Protein AF-A0A3A9W7H0-F1 (afdb_monomer_lite)

Foldseek 3Di:
DDAAAEEEEEEQPQADCVRLVVLVCQLPPPSYDDQAYEYELQAQQQRLQVVCVSCVVVVNNVHYYAYDYNAAPPPRDRDDGPDCDPVGHVHRGDGDHDPPCVLLVVLLVCLVVQHEYEYADHCRSVVVNCVVPPCSPVSHHYDHPNPPDPPPDPPDDPPDDPDDDDDDDDDDDDDDDDDDDDD

Organism: NCBI:txid1750517

Sequence (183 aa):
MRAMARLHLDTDLGGDPDDACALAMLLGWPDAELVGITTTIDPGGRRAGCVEHMLRLAGRDDIPVVAGAAMSLTRREVAEPATGDPRHWPLDPPARPAPAGAALDALERAIDLGATLVTIGPLTNLAVLEAVRPGALARAPWSPWAAGSCRRVRGCRPGDRSGTGTSSGTPTPRRPSSRRPGT

Secondary structure (DSSP, 8-state):
-PPPEEEEEEE-TTSSSHHHHHHHHHHH-TTEEEEEEEESS-GGGHHHHHHHHHHHHTT-TTS-EEE--SS-TTT-------BTBTTTB---PPP----TTHHHHHHHHHHHTTPEEEE-S-THHHHHHHHHSTTGGGSS-EEESSS------TT--TT---------PPPPPPPP--PPP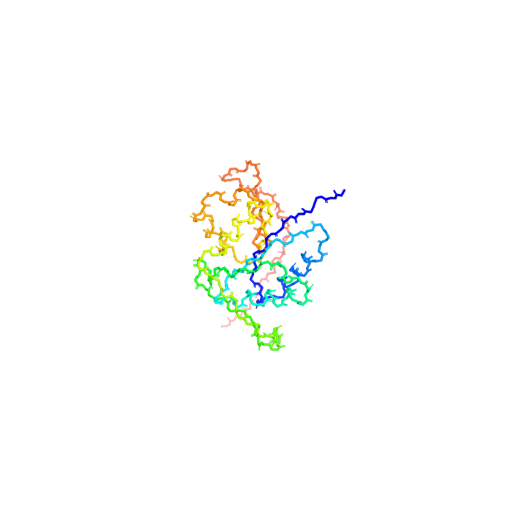--

pLDDT: mean 80.4, std 23.01, range [28.75, 98.75]

Radius of gyration: 22.55 Å; chains: 1; bounding box: 84×48×39 Å

InterPro domains:
  IPR001910 Inosine/uridine-preferring nucleoside hydrolase domain [PF01156] (8-136)
  IPR023186 Inosine/uridine-preferring nucleoside hydrolase [PTHR12304] (6-134)
  IPR036452 Ribonucleoside hydrolase-like [G3DSA:3.90.245.10] (2-140)
  IPR036452 Ribonucleoside hydrolase-like [SSF53590] (6-141)

Structure (mmCIF, N/CA/C/O backbone):
data_AF-A0A3A9W7H0-F1
#
_entry.id   AF-A0A3A9W7H0-F1
#
loop_
_atom_site.group_PDB
_atom_site.id
_atom_site.type_symbol
_atom_site.label_atom_id
_atom_site.label_alt_id
_atom_site.label_comp_id
_atom_site.label_asym_id
_atom_site.label_entity_id
_atom_site.label_seq_id
_atom_site.pdbx_PDB_ins_code
_atom_site.Cartn_x
_atom_site.Cartn_y
_atom_site.Cartn_z
_atom_site.occupancy
_atom_site.B_iso_or_equiv
_atom_site.auth_seq_id
_atom_site.auth_comp_id
_atom_site.auth_asym_id
_atom_site.auth_atom_id
_atom_site.pdbx_PDB_model_num
ATOM 1 N N . MET A 1 1 ? -12.308 -0.149 26.595 1.00 51.50 1 MET A N 1
ATOM 2 C CA . MET A 1 1 ? -11.658 -0.758 25.414 1.00 51.50 1 MET A CA 1
ATOM 3 C C . MET A 1 1 ? -10.802 0.322 24.775 1.00 51.50 1 MET A C 1
ATOM 5 O O . MET A 1 1 ? -11.292 1.442 24.665 1.00 51.50 1 MET A O 1
ATOM 9 N N . ARG A 1 2 ? -9.524 0.058 24.474 1.00 59.16 2 ARG A N 1
ATOM 10 C CA . ARG A 1 2 ? -8.710 1.010 23.699 1.00 59.16 2 ARG A CA 1
ATOM 11 C C . ARG A 1 2 ? -9.296 1.095 22.285 1.00 59.16 2 ARG A C 1
ATOM 13 O O . ARG A 1 2 ? -9.822 0.103 21.792 1.00 59.16 2 ARG A O 1
ATOM 20 N N . ALA A 1 3 ? -9.293 2.283 21.685 1.00 71.94 3 ALA A N 1
ATOM 21 C CA . ALA A 1 3 ? -9.759 2.445 20.312 1.00 71.94 3 ALA A CA 1
ATOM 22 C C . ALA A 1 3 ? -8.774 1.746 19.363 1.00 71.94 3 ALA A C 1
ATOM 24 O O . ALA A 1 3 ? -7.569 1.962 19.494 1.00 71.94 3 ALA A O 1
ATOM 25 N N . MET A 1 4 ? -9.280 0.928 18.436 1.00 85.25 4 MET A N 1
ATOM 26 C CA . MET A 1 4 ? -8.444 0.307 17.407 1.00 85.25 4 MET A CA 1
ATOM 27 C C . MET A 1 4 ? -7.929 1.365 16.434 1.00 85.25 4 MET A C 1
ATOM 29 O O . MET A 1 4 ? -8.703 2.169 15.909 1.00 85.25 4 MET A O 1
ATOM 33 N N . ALA A 1 5 ? -6.618 1.378 16.208 1.00 92.00 5 ALA A N 1
ATOM 34 C CA . ALA A 1 5 ? -5.983 2.273 15.257 1.00 92.00 5 ALA A CA 1
ATOM 35 C C . ALA A 1 5 ? -6.102 1.694 13.844 1.00 92.00 5 ALA A C 1
ATOM 37 O O . ALA A 1 5 ? -5.594 0.608 13.576 1.00 92.00 5 ALA A O 1
ATOM 38 N N . ARG A 1 6 ? -6.733 2.435 12.929 1.00 96.69 6 ARG A N 1
ATOM 39 C CA . ARG A 1 6 ? -6.736 2.088 11.503 1.00 96.69 6 ARG A CA 1
ATOM 40 C C . ARG A 1 6 ? -5.405 2.451 10.882 1.00 96.69 6 ARG A C 1
ATOM 42 O O . ARG A 1 6 ? -4.951 3.585 11.034 1.00 96.69 6 ARG A O 1
ATOM 49 N N . LEU A 1 7 ? -4.813 1.515 10.163 1.00 97.25 7 LEU A N 1
ATOM 50 C CA . LEU A 1 7 ? -3.511 1.655 9.536 1.00 97.25 7 LEU A CA 1
ATOM 51 C C . LEU A 1 7 ? -3.622 1.362 8.045 1.00 97.25 7 LEU A C 1
ATOM 53 O O . LEU A 1 7 ? -4.335 0.449 7.635 1.00 97.25 7 LEU A O 1
ATOM 57 N N . HIS A 1 8 ? -2.884 2.116 7.243 1.00 98.19 8 HIS A N 1
ATOM 58 C CA . HIS A 1 8 ? -2.638 1.794 5.845 1.00 98.19 8 HIS A CA 1
ATOM 59 C C . HIS A 1 8 ? -1.134 1.688 5.637 1.00 98.19 8 HIS A C 1
ATOM 61 O O . HIS A 1 8 ? -0.407 2.613 5.998 1.00 98.19 8 HIS A O 1
ATOM 67 N N . LEU A 1 9 ? -0.671 0.562 5.106 1.00 98.25 9 LEU A N 1
ATOM 68 C CA . LEU A 1 9 ? 0.753 0.274 4.957 1.00 98.25 9 LEU A CA 1
ATOM 69 C C . LEU A 1 9 ? 1.235 0.641 3.551 1.00 98.25 9 LEU A C 1
ATOM 71 O O . LEU A 1 9 ? 0.647 0.186 2.581 1.00 98.25 9 LEU A O 1
ATOM 75 N N . ASP A 1 10 ? 2.324 1.398 3.441 1.00 97.75 10 ASP A N 1
ATOM 76 C CA . ASP A 1 10 ? 3.064 1.629 2.195 1.00 97.75 10 ASP A CA 1
ATOM 77 C C . ASP A 1 10 ? 4.454 0.984 2.307 1.00 97.75 10 ASP A C 1
ATOM 79 O O . ASP A 1 10 ? 5.254 1.364 3.170 1.00 97.75 10 ASP A O 1
ATOM 83 N N . THR A 1 11 ? 4.722 -0.028 1.483 1.00 96.44 11 THR A N 1
ATOM 84 C CA . THR A 1 11 ? 5.852 -0.961 1.658 1.00 96.44 11 THR A CA 1
ATOM 85 C C . THR A 1 11 ? 6.537 -1.294 0.336 1.00 96.44 11 THR A C 1
ATOM 87 O O . THR A 1 11 ? 5.910 -1.317 -0.721 1.00 96.44 11 THR A O 1
ATOM 90 N N . ASP A 1 12 ? 7.829 -1.591 0.375 1.00 94.00 12 ASP A N 1
ATOM 91 C CA . ASP A 1 12 ? 8.551 -2.261 -0.703 1.00 94.00 12 ASP A CA 1
ATOM 92 C C . ASP A 1 12 ? 8.940 -3.686 -0.293 1.00 94.00 12 ASP A C 1
ATOM 94 O O . ASP A 1 12 ? 10.052 -4.149 -0.535 1.00 94.00 12 ASP A O 1
ATOM 98 N N . LEU A 1 13 ? 7.978 -4.436 0.253 1.00 93.00 13 LEU A N 1
ATOM 99 C CA . LEU A 1 13 ? 8.131 -5.861 0.538 1.00 93.00 13 LEU A CA 1
ATOM 100 C C . LEU A 1 13 ? 8.615 -6.630 -0.700 1.00 93.00 13 LEU A C 1
ATOM 102 O O . LEU A 1 13 ? 8.167 -6.405 -1.830 1.00 93.00 13 LEU A O 1
ATOM 106 N N . GLY A 1 14 ? 9.538 -7.563 -0.475 1.00 85.69 14 GLY A N 1
ATOM 107 C CA . GLY A 1 14 ? 10.130 -8.412 -1.511 1.00 85.69 14 GLY A CA 1
ATOM 108 C C . GLY A 1 14 ? 11.586 -8.079 -1.838 1.00 85.69 14 GLY A C 1
ATOM 109 O O . GLY A 1 14 ? 12.143 -8.710 -2.730 1.00 85.69 14 GLY A O 1
ATOM 110 N N . GLY A 1 15 ? 12.201 -7.116 -1.145 1.00 77.62 15 GLY A N 1
ATOM 111 C CA . GLY A 1 15 ? 13.646 -6.879 -1.172 1.00 77.62 15 GLY A CA 1
ATOM 112 C C . GLY A 1 15 ? 14.322 -7.459 0.068 1.00 77.62 15 GLY A C 1
ATOM 113 O O . GLY A 1 15 ? 15.016 -8.473 -0.011 1.00 77.62 15 GLY A O 1
ATOM 114 N N . ASP A 1 16 ? 14.088 -6.816 1.205 1.00 82.00 16 ASP A N 1
ATOM 115 C CA . ASP A 1 16 ? 14.578 -7.170 2.533 1.00 82.00 16 ASP A CA 1
ATOM 116 C C . ASP A 1 16 ? 13.495 -7.868 3.391 1.00 82.00 16 ASP A C 1
ATOM 118 O O . ASP A 1 16 ? 12.292 -7.813 3.106 1.00 82.00 16 ASP A O 1
ATOM 122 N N . PRO A 1 17 ? 13.912 -8.657 4.402 1.00 84.62 17 PRO A N 1
ATOM 123 C CA . PRO A 1 17 ? 12.988 -9.451 5.211 1.00 84.62 17 PRO A CA 1
ATOM 124 C C . PRO A 1 17 ? 12.243 -8.648 6.291 1.00 84.62 17 PRO A C 1
ATOM 126 O O . PRO A 1 17 ? 11.306 -9.176 6.899 1.00 84.62 17 PRO A O 1
ATOM 129 N N . ASP A 1 18 ? 12.642 -7.413 6.590 1.00 90.69 18 ASP A N 1
ATOM 130 C CA . ASP A 1 18 ? 12.043 -6.607 7.655 1.00 90.69 18 ASP A CA 1
ATOM 131 C C . ASP A 1 18 ? 10.647 -6.089 7.305 1.00 90.69 18 ASP A C 1
ATOM 133 O O . ASP A 1 18 ? 9.791 -6.097 8.191 1.00 90.69 18 ASP A O 1
ATOM 137 N N . ASP A 1 19 ? 10.341 -5.791 6.040 1.00 93.19 19 ASP A N 1
ATOM 138 C CA . ASP A 1 19 ? 8.972 -5.470 5.608 1.00 93.19 19 ASP A CA 1
ATOM 139 C C . ASP A 1 19 ? 7.996 -6.630 5.849 1.00 93.19 19 ASP A C 1
ATOM 141 O O . ASP A 1 19 ? 6.859 -6.428 6.290 1.00 93.19 19 ASP A O 1
ATOM 145 N N . ALA A 1 20 ? 8.448 -7.870 5.635 1.00 92.50 20 ALA A N 1
ATOM 146 C CA . ALA A 1 20 ? 7.660 -9.063 5.938 1.00 92.50 20 ALA A CA 1
ATOM 147 C C . ALA A 1 20 ? 7.429 -9.223 7.451 1.00 92.50 20 ALA A C 1
ATOM 149 O O . ALA A 1 20 ? 6.320 -9.558 7.877 1.00 92.50 20 ALA A O 1
ATOM 150 N N . CYS A 1 21 ? 8.448 -8.938 8.269 1.00 93.81 21 CYS A N 1
ATOM 151 C CA . CYS A 1 21 ? 8.318 -8.925 9.728 1.00 93.81 21 CYS A CA 1
ATOM 152 C C . CYS A 1 21 ? 7.350 -7.830 10.198 1.00 93.81 21 CYS A C 1
ATOM 154 O O . CYS A 1 21 ? 6.496 -8.090 11.045 1.00 93.81 21 CYS A O 1
ATOM 156 N N . ALA A 1 22 ? 7.446 -6.626 9.630 1.00 95.19 22 ALA A N 1
ATOM 157 C CA . ALA A 1 22 ? 6.570 -5.505 9.945 1.00 95.19 22 ALA A CA 1
ATOM 158 C C . ALA A 1 22 ? 5.111 -5.824 9.596 1.00 95.19 22 ALA A C 1
ATOM 160 O O . ALA A 1 22 ? 4.228 -5.622 10.430 1.00 95.19 22 ALA A O 1
ATOM 161 N N . LEU A 1 23 ? 4.854 -6.400 8.415 1.00 96.50 23 LEU A N 1
ATOM 162 C CA . LEU A 1 23 ? 3.518 -6.862 8.035 1.00 96.50 23 LEU A CA 1
ATOM 163 C C . LEU A 1 23 ? 2.994 -7.918 9.019 1.00 96.50 23 LEU A C 1
ATOM 165 O O . LEU A 1 23 ? 1.885 -7.774 9.526 1.00 96.50 23 LEU A O 1
ATOM 169 N N . ALA A 1 24 ? 3.790 -8.939 9.350 1.00 95.88 24 ALA A N 1
ATOM 170 C CA . ALA A 1 24 ? 3.389 -9.970 10.310 1.00 95.88 24 ALA A CA 1
ATOM 171 C C . ALA A 1 24 ? 3.059 -9.384 11.696 1.00 95.88 24 ALA A C 1
ATOM 173 O O . ALA A 1 24 ? 2.064 -9.768 12.313 1.00 95.88 24 ALA A O 1
ATOM 174 N N . MET A 1 25 ? 3.850 -8.412 12.164 1.00 95.81 25 MET A N 1
ATOM 175 C CA . MET A 1 25 ? 3.573 -7.691 13.407 1.00 95.81 25 MET A CA 1
ATOM 176 C C . MET A 1 25 ? 2.252 -6.925 13.338 1.00 95.81 25 MET A C 1
ATOM 178 O O . MET A 1 25 ? 1.462 -7.025 14.272 1.00 95.81 25 MET A O 1
ATOM 182 N N . LEU A 1 26 ? 1.991 -6.190 12.251 1.00 95.75 26 LEU A N 1
ATOM 183 C CA . LEU A 1 26 ? 0.743 -5.440 12.072 1.00 95.75 26 LEU A CA 1
ATOM 184 C C . LEU A 1 26 ? -0.483 -6.358 12.047 1.00 95.75 26 LEU A C 1
ATOM 186 O O . LEU A 1 26 ? -1.498 -6.026 12.652 1.00 95.75 26 LEU A O 1
ATOM 190 N N . LEU A 1 27 ? -0.383 -7.522 11.400 1.00 96.56 27 LEU A N 1
ATOM 191 C CA . LEU A 1 27 ? -1.468 -8.506 11.341 1.00 96.56 27 LEU A CA 1
ATOM 192 C C . LEU A 1 27 ? -1.769 -9.142 12.707 1.00 96.56 27 LEU A C 1
ATOM 194 O O . LEU A 1 27 ? -2.914 -9.507 12.966 1.00 96.56 27 LEU A O 1
ATOM 198 N N . GLY A 1 28 ? -0.759 -9.277 13.571 1.00 94.81 28 GLY A N 1
ATOM 199 C CA . GLY A 1 28 ? -0.898 -9.824 14.923 1.00 94.81 28 GLY A CA 1
ATOM 200 C C . GLY A 1 28 ? -1.152 -8.781 16.016 1.00 94.81 28 GLY A C 1
ATOM 201 O O . GLY A 1 28 ? -1.309 -9.154 17.180 1.00 94.81 28 GLY A O 1
ATOM 202 N N . TRP A 1 29 ? -1.159 -7.485 15.688 1.00 94.75 29 TRP A N 1
ATOM 203 C CA . TRP A 1 29 ? -1.255 -6.424 16.686 1.00 94.75 29 TRP A CA 1
ATOM 204 C C . TRP A 1 29 ? -2.717 -6.207 17.116 1.00 94.75 29 TRP A C 1
ATOM 206 O O . TRP A 1 29 ? -3.531 -5.756 16.313 1.00 94.75 29 TRP A O 1
ATOM 216 N N . PRO A 1 30 ? -3.076 -6.447 18.392 1.00 90.25 30 PRO A N 1
ATOM 217 C CA . PRO A 1 30 ? -4.476 -6.530 18.815 1.00 90.25 30 PRO A CA 1
ATOM 218 C C . PRO A 1 30 ? -5.236 -5.205 18.734 1.00 90.25 30 PRO A C 1
ATOM 220 O O . PRO A 1 30 ? -6.441 -5.223 18.546 1.00 90.25 30 PRO A O 1
ATOM 223 N N . ASP A 1 31 ? -4.556 -4.066 18.868 1.00 92.25 31 ASP A N 1
ATOM 224 C CA . ASP A 1 31 ? -5.159 -2.727 18.790 1.00 92.25 31 ASP A CA 1
ATOM 225 C C . ASP A 1 31 ? -5.012 -2.074 17.394 1.00 92.25 31 ASP A C 1
ATOM 227 O O . ASP A 1 31 ? -5.161 -0.855 17.273 1.00 92.25 31 ASP A O 1
ATOM 231 N N . ALA A 1 32 ? -4.678 -2.843 16.350 1.00 93.38 32 ALA A N 1
ATOM 232 C CA . AL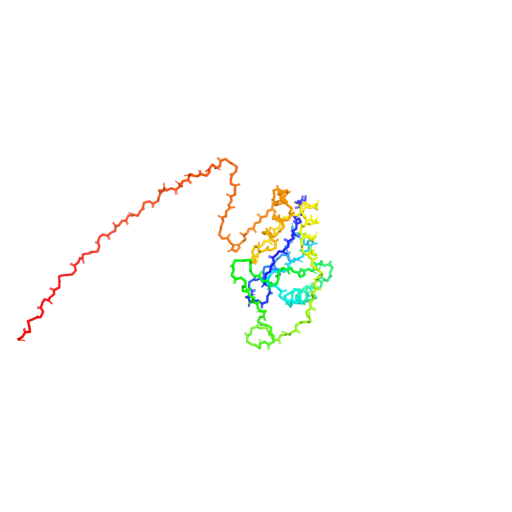A A 1 32 ? -4.449 -2.331 14.999 1.00 93.38 32 ALA A CA 1
ATOM 233 C C . ALA A 1 32 ? -5.367 -3.000 13.971 1.00 93.38 32 ALA A C 1
ATOM 235 O O . ALA A 1 32 ? -5.500 -4.219 13.915 1.00 93.38 32 ALA A O 1
ATOM 236 N N . GLU A 1 33 ? -5.959 -2.180 13.110 1.00 96.12 33 GLU A N 1
ATOM 237 C CA . GLU A 1 33 ? -6.770 -2.614 11.979 1.00 96.12 33 GLU A CA 1
ATOM 238 C C . GLU A 1 33 ? -6.077 -2.172 10.690 1.00 96.12 33 GLU A C 1
ATOM 240 O O . GLU A 1 33 ? -6.027 -0.982 10.377 1.00 96.12 33 GLU A O 1
ATOM 245 N N . LEU A 1 34 ? -5.525 -3.119 9.935 1.00 97.44 34 LEU A N 1
ATOM 246 C CA . LEU A 1 34 ? -4.927 -2.827 8.636 1.00 97.44 34 LEU A CA 1
ATOM 247 C C . LEU A 1 34 ? -6.035 -2.738 7.576 1.00 97.44 34 LEU A C 1
ATOM 249 O O . LEU A 1 34 ? -6.631 -3.750 7.217 1.00 97.44 34 LEU A O 1
ATOM 253 N N . VAL A 1 35 ? -6.319 -1.525 7.094 1.00 97.88 35 VAL A N 1
ATOM 254 C CA . VAL A 1 35 ? -7.433 -1.244 6.164 1.00 97.88 35 VAL A CA 1
ATOM 255 C C . VAL A 1 35 ? -7.027 -1.307 4.689 1.00 97.88 35 VAL A C 1
ATOM 257 O O . VAL A 1 35 ? -7.873 -1.219 3.802 1.00 97.88 35 VAL A O 1
ATOM 260 N N . GLY A 1 36 ? -5.730 -1.426 4.410 1.00 98.38 36 GLY A N 1
ATOM 261 C CA . GLY A 1 36 ? -5.199 -1.590 3.063 1.00 98.38 36 GLY A CA 1
ATOM 262 C C . GLY A 1 36 ? -3.682 -1.479 3.013 1.00 98.38 36 GLY A C 1
ATOM 263 O O . GLY A 1 36 ? -3.044 -1.045 3.978 1.00 98.38 36 GLY A O 1
ATOM 264 N N . ILE A 1 37 ? -3.124 -1.887 1.877 1.00 98.75 37 ILE A N 1
ATOM 265 C CA . ILE A 1 37 ? -1.689 -1.876 1.610 1.00 98.75 37 ILE A CA 1
ATOM 266 C C . ILE A 1 37 ? -1.434 -1.316 0.208 1.00 98.75 37 ILE A C 1
ATOM 268 O O . ILE A 1 37 ? -2.056 -1.751 -0.764 1.00 98.75 37 ILE A O 1
ATOM 272 N N . THR A 1 38 ? -0.488 -0.393 0.087 1.00 98.56 38 THR A N 1
ATOM 273 C CA . THR A 1 38 ? 0.127 0.001 -1.181 1.00 98.56 38 THR A CA 1
ATOM 274 C C . THR A 1 38 ? 1.570 -0.467 -1.243 1.00 98.56 38 THR A C 1
ATOM 276 O O . THR A 1 38 ? 2.271 -0.519 -0.232 1.00 98.56 38 THR A O 1
ATOM 279 N N . THR A 1 39 ? 2.033 -0.802 -2.444 1.00 97.44 39 THR A N 1
ATOM 280 C CA . THR A 1 39 ? 3.452 -1.088 -2.681 1.00 97.44 39 THR A CA 1
ATOM 281 C C . THR A 1 39 ? 4.143 0.049 -3.422 1.00 97.44 39 THR A C 1
ATOM 283 O O . THR A 1 39 ? 3.521 0.784 -4.190 1.00 97.44 39 THR A O 1
ATOM 286 N N . THR A 1 40 ? 5.443 0.218 -3.203 1.00 95.00 40 THR A N 1
ATOM 287 C CA . THR A 1 40 ? 6.273 1.251 -3.842 1.00 95.00 40 THR A CA 1
ATOM 288 C C . THR A 1 40 ? 7.503 0.621 -4.494 1.00 95.00 40 THR A C 1
ATOM 290 O O . THR A 1 40 ? 7.919 -0.474 -4.122 1.00 95.00 40 THR A O 1
ATOM 293 N N . ILE A 1 41 ? 8.058 1.294 -5.506 1.00 92.75 41 ILE A N 1
ATOM 294 C CA . ILE A 1 41 ? 9.063 0.730 -6.427 1.00 92.75 41 ILE A CA 1
ATOM 295 C C . ILE A 1 41 ? 8.621 -0.664 -6.907 1.00 92.75 41 ILE A C 1
ATOM 297 O O . ILE A 1 41 ? 9.337 -1.656 -6.782 1.00 92.75 41 ILE A O 1
ATOM 301 N N . ASP A 1 42 ? 7.384 -0.732 -7.403 1.00 94.25 42 ASP A N 1
ATOM 302 C CA . ASP A 1 42 ? 6.707 -1.977 -7.756 1.00 94.25 42 ASP A CA 1
ATOM 303 C C . ASP A 1 42 ? 6.385 -2.056 -9.260 1.00 94.25 42 ASP A C 1
ATOM 305 O O . ASP A 1 42 ? 5.228 -1.909 -9.678 1.00 94.25 42 ASP A O 1
ATOM 309 N N . PRO A 1 43 ? 7.402 -2.238 -10.121 1.00 91.56 43 PRO A N 1
ATOM 310 C CA . PRO A 1 43 ? 7.192 -2.392 -11.554 1.00 91.56 43 PRO A CA 1
ATOM 311 C C . PRO A 1 43 ? 6.311 -3.618 -11.836 1.00 91.56 43 PRO A C 1
ATOM 313 O O . PRO A 1 43 ? 6.629 -4.752 -11.485 1.00 91.56 43 PRO A O 1
ATOM 316 N N . GLY A 1 44 ? 5.167 -3.391 -12.484 1.00 92.50 44 GLY A N 1
ATOM 317 C CA . GLY A 1 44 ? 4.256 -4.468 -12.874 1.00 92.50 44 GLY A CA 1
ATOM 318 C C . GLY A 1 44 ? 3.521 -5.156 -11.717 1.00 92.50 44 GLY A C 1
ATOM 319 O O . GLY A 1 44 ? 2.822 -6.133 -11.970 1.00 92.50 44 GLY A O 1
ATOM 320 N N . GLY A 1 45 ? 3.627 -4.662 -10.477 1.00 96.00 45 GLY A N 1
ATOM 321 C CA . GLY A 1 45 ? 2.905 -5.222 -9.331 1.00 96.00 45 GLY A CA 1
ATOM 322 C C . GLY A 1 45 ? 3.507 -6.511 -8.763 1.00 96.00 45 GLY A C 1
ATOM 323 O O . GLY A 1 45 ? 2.790 -7.326 -8.180 1.00 96.00 45 GLY A O 1
ATOM 324 N N . ARG A 1 46 ? 4.802 -6.760 -8.975 1.00 94.75 46 ARG A N 1
ATOM 325 C CA . ARG A 1 46 ? 5.506 -7.941 -8.451 1.00 94.75 46 ARG A CA 1
ATOM 326 C C . ARG A 1 46 ? 5.518 -7.960 -6.917 1.00 94.75 46 ARG A C 1
ATOM 328 O O . ARG A 1 46 ? 5.242 -8.998 -6.321 1.00 94.75 46 ARG A O 1
ATOM 335 N N . ARG A 1 47 ? 5.765 -6.818 -6.269 1.00 95.12 47 ARG A N 1
ATOM 336 C CA . ARG A 1 47 ? 5.756 -6.682 -4.800 1.00 95.12 47 ARG A CA 1
ATOM 337 C C . ARG A 1 47 ? 4.352 -6.831 -4.239 1.00 95.12 47 ARG A C 1
ATOM 339 O O . ARG A 1 47 ? 4.179 -7.503 -3.227 1.00 95.12 47 ARG A O 1
ATOM 346 N N . ALA A 1 48 ? 3.343 -6.290 -4.921 1.00 97.12 48 ALA A N 1
ATOM 347 C CA . ALA A 1 48 ? 1.944 -6.508 -4.560 1.00 97.12 48 ALA A CA 1
ATOM 348 C C . ALA A 1 48 ? 1.592 -8.008 -4.559 1.00 97.12 48 ALA A C 1
ATOM 350 O O . ALA A 1 48 ? 0.926 -8.480 -3.640 1.00 97.12 48 ALA A O 1
ATOM 351 N N . GLY A 1 49 ? 2.127 -8.781 -5.512 1.00 95.94 49 GLY A N 1
ATOM 352 C CA . GLY A 1 49 ? 2.036 -10.246 -5.509 1.00 95.94 49 GLY A CA 1
ATOM 353 C C . GLY A 1 49 ? 2.669 -10.899 -4.271 1.00 95.94 49 GLY A C 1
ATOM 354 O O . GLY A 1 49 ? 2.078 -11.808 -3.683 1.00 95.94 49 GLY A O 1
ATOM 355 N N . CYS A 1 50 ? 3.836 -10.420 -3.828 1.00 95.12 50 CYS A N 1
ATOM 356 C CA . CYS A 1 50 ? 4.480 -10.890 -2.595 1.00 95.12 50 CYS A CA 1
ATOM 357 C C . CYS A 1 50 ? 3.657 -10.568 -1.341 1.00 95.12 50 CYS A C 1
ATOM 359 O O . CYS A 1 50 ? 3.494 -11.429 -0.475 1.00 95.12 50 CYS A O 1
ATOM 361 N N . VAL A 1 51 ? 3.110 -9.353 -1.253 1.00 96.94 51 VAL A N 1
ATOM 362 C CA . VAL A 1 51 ? 2.246 -8.934 -0.140 1.00 96.94 51 VAL A CA 1
ATOM 363 C C . VAL A 1 51 ? 0.991 -9.804 -0.082 1.00 96.94 51 VAL A C 1
ATOM 365 O O . VAL A 1 51 ? 0.683 -10.350 0.975 1.00 96.94 51 VAL A O 1
ATOM 368 N N . GLU A 1 52 ? 0.296 -10.003 -1.206 1.00 97.25 52 GLU A N 1
ATOM 369 C CA . GLU A 1 52 ? -0.874 -10.890 -1.257 1.00 97.25 52 GLU A CA 1
ATOM 370 C C . GLU A 1 52 ? -0.535 -12.325 -0.843 1.00 97.25 52 GLU A C 1
ATOM 372 O O . GLU A 1 52 ? -1.326 -12.983 -0.170 1.00 97.25 52 GLU A O 1
ATOM 377 N N . HIS A 1 53 ? 0.637 -12.831 -1.235 1.00 95.31 53 HIS A N 1
ATOM 378 C CA . HIS A 1 53 ? 1.077 -14.155 -0.811 1.00 95.31 53 HIS A CA 1
ATOM 379 C C . HIS A 1 53 ? 1.218 -14.240 0.717 1.00 95.31 53 HIS A C 1
ATOM 381 O O . HIS A 1 53 ? 0.727 -15.191 1.325 1.00 95.31 53 HIS A O 1
ATOM 387 N N . MET A 1 54 ? 1.834 -13.234 1.343 1.00 95.38 54 MET A N 1
ATOM 388 C CA . MET A 1 54 ? 1.973 -13.156 2.801 1.00 95.38 54 MET A CA 1
ATOM 389 C C . MET A 1 54 ? 0.622 -13.050 3.513 1.00 95.38 54 MET A C 1
ATOM 391 O O . MET A 1 54 ? 0.400 -13.738 4.511 1.00 95.38 54 MET A O 1
ATOM 395 N N . LEU A 1 55 ? -0.301 -12.242 2.985 1.00 97.75 55 LEU A N 1
ATOM 396 C CA . LEU A 1 55 ? -1.664 -12.136 3.509 1.00 97.75 55 LEU A CA 1
ATOM 397 C C . LEU A 1 55 ? -2.393 -13.481 3.472 1.00 97.75 55 LEU A C 1
ATOM 399 O O . LEU A 1 55 ? -3.016 -13.864 4.462 1.00 97.75 55 LEU A O 1
ATOM 403 N N . ARG A 1 56 ? -2.234 -14.242 2.387 1.00 96.88 56 ARG A N 1
ATOM 404 C CA . ARG A 1 56 ? -2.826 -15.577 2.250 1.00 96.88 56 ARG A CA 1
ATOM 405 C C . ARG A 1 56 ? -2.291 -16.571 3.263 1.00 96.88 56 ARG A C 1
ATOM 407 O O . ARG A 1 56 ? -3.065 -17.323 3.848 1.00 96.88 56 ARG A O 1
ATOM 414 N N . LEU A 1 57 ? -0.980 -16.558 3.511 1.00 95.00 57 LEU A N 1
ATOM 415 C CA . LEU A 1 57 ? -0.371 -17.385 4.557 1.00 95.00 57 LEU A CA 1
ATOM 416 C C . LEU A 1 57 ? -0.917 -17.041 5.949 1.00 95.00 57 LEU A C 1
ATOM 418 O O . LEU A 1 57 ? -1.065 -17.928 6.786 1.00 95.00 57 LEU A O 1
ATOM 422 N N . ALA A 1 58 ? -1.246 -15.769 6.183 1.00 96.25 58 ALA A N 1
ATOM 423 C CA . ALA A 1 58 ? -1.850 -15.295 7.423 1.00 96.25 58 ALA A CA 1
ATOM 424 C C . ALA A 1 58 ? -3.384 -15.459 7.477 1.00 96.25 58 ALA A C 1
ATOM 426 O O . ALA A 1 58 ? -3.988 -15.120 8.494 1.00 96.25 58 ALA A O 1
ATOM 427 N N . GLY A 1 59 ? -4.028 -15.947 6.409 1.00 97.19 59 GLY A N 1
ATOM 428 C CA . GLY A 1 59 ? -5.488 -16.052 6.315 1.00 97.19 59 GLY A CA 1
ATOM 429 C C . GLY A 1 59 ? -6.210 -14.698 6.272 1.00 97.19 59 GLY A C 1
ATOM 430 O O . GLY A 1 59 ? -7.340 -14.599 6.746 1.00 97.19 59 GLY A O 1
ATOM 431 N N . ARG A 1 60 ? -5.554 -13.653 5.750 1.00 97.25 60 ARG A N 1
ATOM 432 C CA . ARG A 1 60 ? -6.026 -12.256 5.712 1.00 97.25 60 ARG A CA 1
ATOM 433 C C . ARG A 1 60 ? -6.183 -11.717 4.288 1.00 97.25 60 ARG A C 1
ATOM 435 O O . ARG A 1 60 ? -5.791 -10.594 3.979 1.00 97.25 60 ARG A O 1
ATOM 442 N N . ASP A 1 61 ? -6.782 -12.531 3.423 1.00 94.75 61 ASP A N 1
ATOM 443 C CA . ASP A 1 61 ? -7.087 -12.184 2.024 1.00 94.75 61 ASP A CA 1
ATOM 444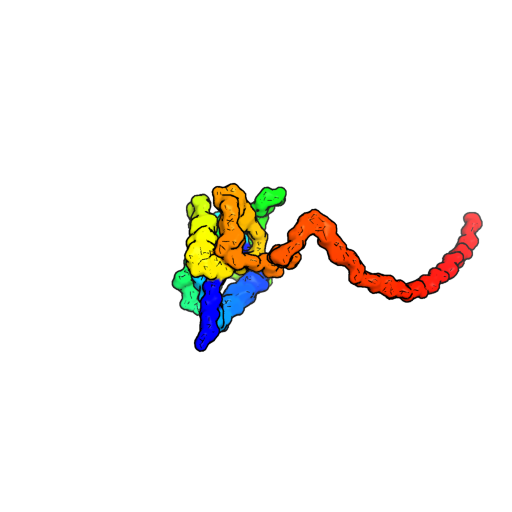 C C . ASP A 1 61 ? -8.143 -11.063 1.886 1.00 94.75 61 ASP A C 1
ATOM 446 O O . ASP A 1 61 ? -8.424 -10.599 0.783 1.00 94.75 61 ASP A O 1
ATOM 450 N N . ASP A 1 62 ? -8.742 -10.628 2.999 1.00 97.12 62 ASP A N 1
ATOM 451 C CA . ASP A 1 62 ? -9.704 -9.527 3.082 1.00 97.12 62 ASP A CA 1
ATOM 452 C C . ASP A 1 62 ? -9.069 -8.138 2.910 1.00 97.12 62 ASP A C 1
ATOM 454 O O . ASP A 1 62 ? -9.771 -7.175 2.594 1.00 97.12 62 ASP A O 1
ATOM 458 N N . ILE A 1 63 ? -7.755 -8.017 3.116 1.00 98.38 63 ILE A N 1
ATOM 459 C CA . ILE A 1 63 ? -7.058 -6.730 3.100 1.00 98.38 63 ILE A CA 1
ATOM 460 C C . ILE A 1 63 ? -6.704 -6.346 1.654 1.00 98.38 63 ILE A C 1
ATOM 462 O O . ILE A 1 63 ? -5.970 -7.079 0.988 1.00 98.38 63 ILE A O 1
ATOM 466 N N . PRO A 1 64 ? -7.160 -5.183 1.149 1.00 98.31 64 PRO A N 1
ATOM 467 C CA . PRO A 1 64 ? -6.872 -4.774 -0.219 1.00 98.31 64 PRO A CA 1
ATOM 468 C C . PRO A 1 64 ? -5.394 -4.405 -0.393 1.00 98.31 64 PRO A C 1
ATOM 470 O O . PRO A 1 64 ? -4.849 -3.614 0.380 1.00 98.31 64 PRO A O 1
ATOM 473 N N . VAL A 1 65 ? -4.777 -4.920 -1.459 1.00 98.69 65 VAL A N 1
ATOM 474 C CA . VAL A 1 65 ? -3.403 -4.607 -1.876 1.00 98.69 65 VAL A CA 1
ATOM 475 C C . VAL A 1 65 ? -3.437 -3.905 -3.229 1.00 98.69 65 VAL A C 1
ATOM 477 O O . VAL A 1 65 ? -4.116 -4.360 -4.150 1.00 98.69 65 VAL A O 1
ATOM 480 N N . VAL A 1 66 ? -2.716 -2.793 -3.368 1.00 98.62 66 VAL A N 1
ATOM 481 C CA . VAL A 1 66 ? -2.674 -2.016 -4.613 1.00 98.62 66 VAL A CA 1
ATOM 482 C C . VAL A 1 66 ? -1.233 -1.699 -4.996 1.00 98.62 66 VAL A C 1
ATOM 484 O O . VAL A 1 66 ? -0.510 -1.047 -4.245 1.00 98.62 66 VAL A O 1
ATOM 487 N N . ALA A 1 67 ? -0.830 -2.115 -6.199 1.00 98.25 67 ALA A N 1
ATOM 488 C CA . ALA A 1 67 ? 0.465 -1.742 -6.751 1.00 98.25 67 ALA A CA 1
ATOM 489 C C . ALA A 1 67 ? 0.569 -0.223 -6.955 1.00 98.25 67 ALA A C 1
ATOM 491 O O . ALA A 1 67 ? 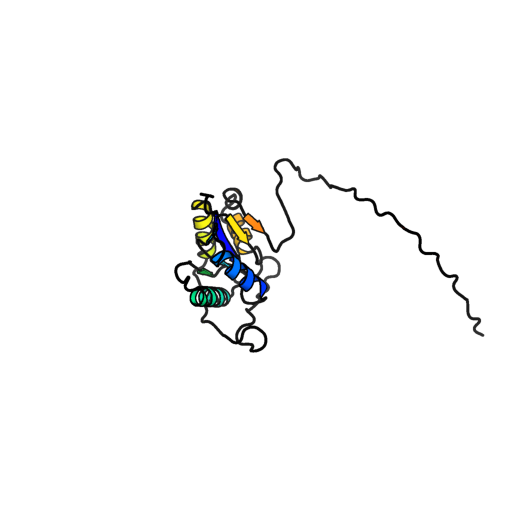-0.321 0.395 -7.548 1.00 98.25 67 ALA A O 1
ATOM 492 N N . GLY A 1 68 ? 1.647 0.378 -6.451 1.00 96.81 68 GLY A N 1
ATOM 493 C CA . GLY A 1 68 ? 1.916 1.808 -6.580 1.00 96.81 68 GLY A CA 1
ATOM 494 C C . GLY A 1 68 ? 2.997 2.130 -7.600 1.00 96.81 68 GLY A C 1
ATOM 495 O O . GLY A 1 68 ? 3.054 1.566 -8.692 1.00 96.81 68 GLY A O 1
ATOM 496 N N . ALA A 1 69 ? 3.820 3.123 -7.286 1.00 95.06 69 ALA A N 1
ATOM 497 C CA . ALA A 1 69 ? 4.804 3.651 -8.214 1.00 95.06 69 ALA A CA 1
ATOM 498 C C . ALA A 1 69 ? 5.840 2.599 -8.622 1.00 95.06 69 ALA A C 1
ATOM 500 O O . ALA A 1 69 ? 6.444 1.948 -7.777 1.00 95.06 69 ALA A O 1
ATOM 501 N N . ALA A 1 70 ? 6.112 2.503 -9.924 1.00 92.69 70 ALA A N 1
ATOM 502 C CA . ALA A 1 70 ? 7.048 1.523 -10.474 1.00 92.69 70 ALA A CA 1
ATOM 503 C C . ALA A 1 70 ? 8.530 1.836 -10.193 1.00 92.69 70 ALA A C 1
ATOM 505 O O . ALA A 1 70 ? 9.376 0.952 -10.288 1.00 92.69 70 ALA A O 1
ATOM 506 N N . MET A 1 71 ? 8.870 3.094 -9.896 1.00 88.50 71 MET A N 1
ATOM 507 C CA . MET A 1 71 ? 10.256 3.550 -9.763 1.00 88.50 71 MET A CA 1
ATOM 508 C C . MET A 1 71 ? 10.386 4.721 -8.788 1.00 88.50 71 MET A C 1
ATOM 510 O O . MET A 1 71 ? 9.418 5.435 -8.521 1.00 88.50 71 MET A O 1
ATOM 514 N N . SER A 1 72 ? 11.603 4.952 -8.297 1.00 85.81 72 SER A N 1
ATOM 515 C CA . SER A 1 72 ? 11.938 6.133 -7.490 1.00 85.81 72 SER A CA 1
ATOM 516 C C . SER A 1 72 ? 11.788 7.439 -8.286 1.00 85.81 72 SER A C 1
ATOM 518 O O . SER A 1 72 ? 12.244 7.528 -9.426 1.00 85.81 72 SER A O 1
ATOM 520 N N . LEU A 1 73 ? 11.230 8.493 -7.673 1.00 83.00 73 LEU A N 1
ATOM 521 C CA . LEU A 1 73 ? 11.083 9.811 -8.321 1.00 83.00 73 LEU A CA 1
ATOM 522 C C . LEU A 1 73 ? 12.416 10.487 -8.641 1.00 83.00 73 LEU A C 1
ATOM 524 O O . LEU A 1 73 ? 12.540 11.154 -9.666 1.00 83.00 73 LEU A O 1
ATOM 528 N N . THR A 1 74 ? 13.400 10.364 -7.750 1.00 77.12 74 THR A N 1
ATOM 529 C CA . THR A 1 74 ? 14.641 11.149 -7.830 1.00 77.12 74 THR A CA 1
ATOM 530 C C . THR A 1 74 ? 15.700 10.466 -8.677 1.00 77.12 74 THR A C 1
ATOM 532 O O . THR A 1 74 ? 16.382 11.132 -9.451 1.00 77.12 74 THR A O 1
ATOM 535 N N . ARG A 1 75 ? 15.833 9.142 -8.552 1.00 76.81 75 ARG A N 1
ATOM 536 C CA . ARG A 1 75 ? 16.853 8.367 -9.274 1.00 76.81 75 ARG A CA 1
ATOM 537 C C . ARG A 1 75 ? 16.321 7.647 -10.508 1.00 76.81 75 ARG A C 1
ATOM 539 O O . ARG A 1 75 ? 17.122 7.199 -11.317 1.00 76.81 75 ARG A O 1
ATOM 546 N N . ARG A 1 76 ? 14.992 7.540 -10.663 1.00 78.62 76 ARG A N 1
ATOM 547 C CA . ARG A 1 76 ? 14.338 6.704 -11.691 1.00 78.62 76 ARG A CA 1
ATOM 548 C C . ARG A 1 76 ? 14.816 5.249 -11.671 1.00 78.62 76 ARG A C 1
ATOM 550 O O . ARG A 1 76 ? 14.753 4.549 -12.675 1.00 78.62 76 ARG A O 1
ATOM 557 N N . GLU A 1 77 ? 15.299 4.810 -10.514 1.00 77.19 77 GLU A N 1
ATOM 558 C CA . GLU A 1 77 ? 15.726 3.441 -10.278 1.00 77.19 77 GLU A CA 1
ATOM 559 C C . GLU A 1 77 ? 14.498 2.554 -10.105 1.00 77.19 77 GLU A C 1
ATOM 561 O O . GLU A 1 77 ? 13.544 2.903 -9.398 1.00 77.19 77 GLU A O 1
ATOM 566 N N . VAL A 1 78 ? 14.560 1.404 -10.765 1.00 78.75 78 VAL A N 1
ATOM 567 C CA . VAL A 1 78 ? 13.650 0.283 -10.583 1.00 78.75 78 VAL A CA 1
ATOM 568 C C . VAL A 1 78 ? 14.386 -0.744 -9.729 1.00 78.75 78 VAL A C 1
ATOM 570 O O . VAL A 1 78 ? 15.537 -1.069 -10.018 1.00 78.75 78 VAL A O 1
ATOM 573 N N . ALA A 1 79 ? 13.733 -1.241 -8.682 1.00 75.62 79 ALA A N 1
ATOM 574 C CA . ALA A 1 79 ? 14.252 -2.312 -7.842 1.00 75.62 79 ALA A CA 1
ATOM 575 C C . ALA A 1 79 ? 13.263 -3.476 -7.867 1.00 75.62 79 ALA A C 1
ATOM 577 O O . ALA A 1 79 ? 12.240 -3.454 -7.181 1.00 75.62 79 ALA A O 1
ATOM 578 N N . GLU A 1 80 ? 13.581 -4.475 -8.685 1.00 79.69 80 GLU A N 1
ATOM 579 C CA . GLU A 1 80 ? 12.826 -5.722 -8.755 1.00 79.69 80 GLU A CA 1
ATOM 580 C C . GLU A 1 80 ? 12.899 -6.466 -7.412 1.00 79.69 80 GLU A C 1
ATOM 582 O O . GLU A 1 80 ? 13.963 -6.477 -6.783 1.00 79.69 80 GLU A O 1
ATOM 587 N N . PRO A 1 81 ? 11.810 -7.109 -6.959 1.00 78.88 81 PRO A N 1
ATOM 588 C CA . PRO A 1 81 ? 11.870 -7.933 -5.763 1.00 78.88 81 PRO A CA 1
ATOM 589 C C . PRO A 1 81 ? 12.770 -9.155 -5.995 1.00 78.88 81 PRO A C 1
ATOM 591 O O . PRO A 1 81 ? 12.725 -9.778 -7.061 1.00 78.88 81 PRO A O 1
ATOM 594 N N . ALA A 1 82 ? 13.539 -9.536 -4.974 1.00 81.81 82 ALA A N 1
ATOM 595 C CA . ALA A 1 82 ? 14.471 -10.667 -4.946 1.00 81.81 82 ALA A CA 1
ATOM 596 C C . ALA A 1 82 ? 13.748 -12.026 -4.812 1.00 81.81 82 ALA A C 1
ATOM 598 O O . ALA A 1 82 ? 14.071 -12.853 -3.963 1.00 81.81 82 ALA A O 1
ATOM 599 N N . THR A 1 83 ? 12.741 -12.225 -5.660 1.00 81.00 83 THR A N 1
ATOM 600 C CA . THR A 1 83 ? 11.869 -13.406 -5.769 1.00 81.00 83 THR A CA 1
ATOM 601 C C . THR A 1 83 ? 12.489 -14.476 -6.670 1.00 81.00 83 THR A C 1
ATOM 603 O O . THR A 1 83 ? 13.329 -14.172 -7.516 1.00 81.00 83 THR A O 1
ATOM 606 N N . GLY A 1 84 ? 12.112 -15.742 -6.478 1.00 79.94 84 GLY A N 1
ATOM 607 C CA . GLY A 1 84 ? 12.644 -16.884 -7.230 1.00 79.94 84 GLY A CA 1
ATOM 608 C C . GLY A 1 84 ? 14.095 -17.275 -6.904 1.00 79.94 84 GLY A C 1
ATOM 609 O O . GLY A 1 84 ? 14.638 -18.166 -7.556 1.00 79.94 84 GLY A O 1
ATOM 610 N N . ASP A 1 85 ? 14.733 -16.652 -5.904 1.00 80.75 85 ASP A N 1
ATOM 611 C CA . ASP A 1 85 ? 16.072 -17.024 -5.427 1.00 80.75 85 ASP A CA 1
ATOM 612 C C . ASP A 1 85 ? 15.957 -17.886 -4.159 1.00 80.75 85 ASP A C 1
ATOM 614 O O . ASP A 1 85 ? 15.546 -17.376 -3.112 1.00 80.75 85 ASP A O 1
ATOM 618 N N . PRO A 1 86 ? 16.382 -19.164 -4.189 1.00 76.19 86 PRO A N 1
ATOM 619 C CA . PRO A 1 86 ? 16.330 -20.058 -3.034 1.00 76.19 86 PRO A CA 1
ATOM 620 C C . PRO A 1 86 ? 17.046 -19.550 -1.777 1.00 76.19 86 PRO A C 1
ATOM 622 O O . PRO A 1 86 ? 16.781 -20.048 -0.686 1.00 76.19 86 PRO A O 1
ATOM 625 N N . ARG A 1 87 ? 17.972 -18.594 -1.914 1.00 77.44 87 ARG A N 1
ATOM 626 C CA . ARG A 1 87 ? 18.743 -18.025 -0.797 1.00 77.44 87 ARG A CA 1
ATOM 627 C C . ARG A 1 87 ? 18.015 -16.900 -0.065 1.00 77.44 87 ARG A C 1
ATOM 629 O O . ARG A 1 87 ? 18.397 -16.588 1.058 1.00 77.44 87 ARG A O 1
ATOM 636 N N . HIS A 1 88 ? 17.018 -16.288 -0.701 1.00 72.12 88 HIS A N 1
ATOM 637 C CA . HIS A 1 88 ? 16.323 -15.109 -0.184 1.00 72.12 88 HIS A CA 1
ATOM 638 C C . HIS A 1 88 ? 14.822 -15.374 -0.113 1.00 72.12 88 HIS A C 1
ATOM 640 O O . HIS A 1 88 ? 14.256 -15.506 0.970 1.00 72.12 88 HIS A O 1
ATOM 646 N N . TRP A 1 89 ? 14.193 -15.513 -1.277 1.00 77.94 89 TRP A N 1
ATOM 647 C CA . TRP A 1 89 ? 12.770 -15.751 -1.416 1.00 77.94 89 TRP A CA 1
ATOM 648 C C . TRP A 1 89 ? 12.545 -16.787 -2.529 1.00 77.94 89 TRP A C 1
ATOM 650 O O . TRP A 1 89 ? 12.547 -16.435 -3.709 1.00 77.94 89 TRP A O 1
ATOM 660 N N . PRO A 1 90 ? 12.366 -18.079 -2.188 1.00 79.38 90 PRO A N 1
ATOM 661 C CA . PRO A 1 90 ? 12.316 -19.166 -3.172 1.00 79.38 90 PRO A CA 1
ATOM 662 C C . PRO A 1 90 ? 11.069 -19.140 -4.063 1.00 79.38 90 PRO A C 1
ATOM 664 O O . PRO A 1 90 ? 11.008 -19.857 -5.058 1.00 79.38 90 PRO A O 1
ATOM 667 N N . LEU A 1 91 ? 10.051 -18.366 -3.688 1.00 83.88 91 LEU A N 1
ATOM 668 C CA . LEU A 1 91 ? 8.777 -18.306 -4.393 1.00 83.88 91 LEU A CA 1
ATOM 669 C C . LEU A 1 91 ? 8.792 -17.197 -5.447 1.00 83.88 91 LEU A C 1
ATOM 671 O O . LEU A 1 91 ? 9.492 -16.203 -5.306 1.00 83.88 91 LEU A O 1
ATOM 675 N N . ASP A 1 92 ? 7.967 -17.332 -6.477 1.00 87.25 92 ASP A N 1
ATOM 676 C CA . ASP A 1 92 ? 7.728 -16.265 -7.453 1.00 87.25 92 ASP A CA 1
ATOM 677 C C . ASP A 1 92 ? 6.215 -16.039 -7.578 1.00 87.25 92 ASP A C 1
ATOM 679 O O . ASP A 1 92 ? 5.550 -16.653 -8.418 1.00 87.25 92 ASP A O 1
ATOM 683 N N . PRO A 1 93 ? 5.613 -15.280 -6.639 1.00 91.75 93 PRO A N 1
ATOM 684 C CA . PRO A 1 93 ? 4.180 -15.028 -6.655 1.00 91.75 93 PRO A CA 1
ATOM 685 C C . PRO A 1 93 ? 3.759 -14.275 -7.926 1.00 91.75 93 PRO A C 1
ATOM 687 O O . PRO A 1 93 ? 4.489 -13.400 -8.394 1.00 91.75 93 PRO A O 1
ATOM 690 N N . PRO A 1 94 ? 2.562 -14.552 -8.476 1.00 94.19 94 PRO A N 1
ATOM 691 C CA . PRO A 1 94 ? 2.088 -13.857 -9.663 1.00 94.19 94 PRO A CA 1
ATOM 692 C C . PRO A 1 94 ? 1.953 -12.355 -9.396 1.00 94.19 94 PRO A C 1
ATOM 694 O O . PRO A 1 94 ? 1.412 -11.938 -8.371 1.00 94.19 94 PRO A O 1
ATOM 697 N N . ALA A 1 95 ? 2.413 -11.550 -10.352 1.00 95.50 95 ALA A N 1
ATOM 698 C CA . ALA A 1 95 ? 2.336 -10.101 -10.264 1.00 95.50 95 ALA A CA 1
ATOM 699 C C . ALA A 1 95 ? 0.879 -9.599 -10.273 1.00 95.50 95 ALA A C 1
ATOM 701 O O . ALA A 1 95 ? -0.004 -10.174 -10.917 1.00 95.50 95 ALA A O 1
ATOM 702 N N . ARG A 1 96 ? 0.642 -8.494 -9.566 1.00 96.94 96 ARG A N 1
ATOM 703 C CA . ARG A 1 96 ? -0.665 -7.857 -9.370 1.00 96.94 96 ARG A CA 1
ATOM 704 C C . ARG A 1 96 ? -0.615 -6.394 -9.810 1.00 96.94 96 ARG A C 1
ATOM 706 O O . ARG A 1 96 ? -0.532 -5.502 -8.968 1.00 96.94 96 ARG A O 1
ATOM 713 N N . PRO A 1 97 ? -0.619 -6.121 -11.125 1.00 97.31 97 PRO A N 1
ATOM 714 C CA . PRO A 1 97 ? -0.595 -4.753 -11.618 1.00 97.31 97 PRO A CA 1
ATOM 715 C C . PRO A 1 97 ? -1.891 -4.026 -11.251 1.00 97.31 97 PRO A C 1
ATOM 717 O O . PRO A 1 97 ? -2.968 -4.621 -11.209 1.00 97.31 97 PRO A O 1
ATOM 720 N N . ALA A 1 98 ? -1.789 -2.716 -11.054 1.00 97.38 98 ALA A N 1
ATOM 721 C CA . ALA A 1 98 ? -2.931 -1.845 -10.823 1.00 97.38 98 ALA A CA 1
ATOM 722 C C . ALA A 1 98 ? -2.997 -0.741 -11.893 1.00 97.38 98 ALA A C 1
ATOM 724 O O . ALA A 1 98 ? -1.961 -0.359 -12.449 1.00 97.38 98 ALA A O 1
ATOM 725 N N . PRO A 1 99 ? -4.195 -0.208 -12.199 1.00 96.88 99 PRO A N 1
ATOM 726 C CA . PRO A 1 99 ? -4.329 0.957 -13.066 1.00 96.88 99 PRO A CA 1
ATOM 727 C C . PRO A 1 99 ? -3.548 2.164 -12.537 1.00 96.88 99 PRO A C 1
ATOM 729 O O . PRO A 1 99 ? -3.394 2.346 -11.327 1.00 96.88 99 PRO A O 1
ATOM 732 N N . ALA A 1 100 ? -3.103 3.037 -13.443 1.00 91.62 100 ALA A N 1
ATOM 733 C CA . ALA A 1 100 ? -2.453 4.286 -13.061 1.00 91.62 100 ALA A CA 1
ATOM 734 C C . ALA A 1 100 ? -3.353 5.107 -12.119 1.00 91.62 100 ALA A C 1
ATOM 736 O O . ALA A 1 100 ? -4.542 5.275 -12.376 1.00 91.62 100 ALA A O 1
ATOM 737 N N . GLY A 1 101 ? -2.779 5.611 -11.023 1.00 94.75 101 GLY A N 1
ATOM 738 C CA . GLY A 1 101 ? -3.503 6.382 -10.006 1.00 94.75 101 GLY A CA 1
ATOM 739 C C . GLY A 1 101 ? -4.195 5.548 -8.921 1.00 94.75 101 GLY A C 1
ATOM 740 O O . GLY A 1 101 ? -4.491 6.096 -7.863 1.00 94.75 101 GLY A O 1
ATOM 741 N N . ALA A 1 102 ? -4.356 4.230 -9.095 1.00 98.06 102 ALA A N 1
ATOM 742 C CA . ALA A 1 102 ? -5.083 3.391 -8.137 1.00 98.06 102 ALA A CA 1
ATOM 743 C C . ALA A 1 102 ? -4.495 3.431 -6.713 1.00 98.06 102 ALA A C 1
ATOM 745 O O . ALA A 1 102 ? -5.248 3.466 -5.740 1.00 98.06 102 ALA A O 1
ATOM 746 N N . ALA A 1 103 ? -3.164 3.474 -6.578 1.00 98.06 103 ALA A N 1
ATOM 747 C CA . ALA A 1 103 ? -2.508 3.623 -5.277 1.00 98.06 103 ALA A CA 1
ATOM 748 C C . ALA A 1 103 ? -2.769 4.996 -4.635 1.00 98.06 103 ALA A C 1
ATOM 750 O O . ALA A 1 103 ? -2.952 5.078 -3.425 1.00 98.06 103 ALA A O 1
ATOM 751 N N . LEU A 1 104 ? -2.865 6.071 -5.429 1.00 98.19 104 LEU A N 1
ATOM 752 C CA . LEU A 1 104 ? -3.226 7.393 -4.905 1.00 98.19 104 LEU A CA 1
ATOM 753 C C . LEU A 1 104 ? -4.666 7.390 -4.394 1.00 98.19 104 LEU A C 1
ATOM 755 O O . LEU A 1 104 ? -4.953 7.971 -3.351 1.00 98.19 104 LEU A O 1
ATOM 759 N N . ASP A 1 105 ? -5.576 6.740 -5.117 1.00 98.44 105 ASP A N 1
ATOM 760 C CA . ASP A 1 105 ? -6.967 6.595 -4.687 1.00 98.44 105 ASP A CA 1
ATOM 761 C C . ASP A 1 105 ? -7.075 5.729 -3.426 1.00 98.44 105 ASP A C 1
ATOM 763 O O . ASP A 1 105 ? -7.893 6.006 -2.554 1.00 98.44 105 ASP A O 1
ATOM 767 N N . ALA A 1 106 ? -6.244 4.690 -3.301 1.00 98.50 106 ALA A N 1
ATOM 768 C CA . ALA A 1 106 ? -6.179 3.858 -2.102 1.00 98.50 106 ALA A CA 1
ATOM 769 C C . ALA A 1 106 ? -5.692 4.647 -0.879 1.00 98.50 106 ALA A C 1
AT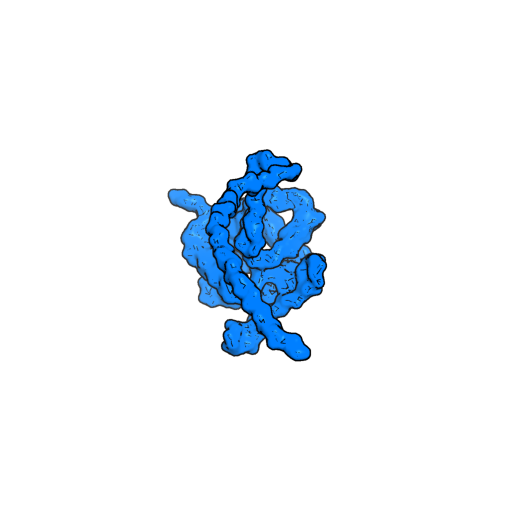OM 771 O O . ALA A 1 106 ? -6.321 4.573 0.177 1.00 98.50 106 ALA A O 1
ATOM 772 N N . LEU A 1 107 ? -4.633 5.445 -1.039 1.00 98.38 107 LEU A N 1
ATOM 773 C CA . LEU A 1 107 ? -4.122 6.315 0.019 1.00 98.38 107 LEU A CA 1
ATOM 774 C C . LEU A 1 107 ? -5.134 7.395 0.413 1.00 98.38 107 LEU A C 1
ATOM 776 O O . LEU A 1 107 ? -5.328 7.641 1.599 1.00 98.38 107 LEU A O 1
ATOM 780 N N . GLU A 1 108 ? -5.816 8.018 -0.550 1.00 97.81 108 GLU A N 1
ATOM 781 C CA . GLU A 1 108 ? -6.849 9.014 -0.245 1.00 97.81 108 GLU A CA 1
ATOM 782 C C . GLU A 1 108 ? -8.044 8.396 0.489 1.00 97.81 108 GLU A C 1
ATOM 784 O O . GLU A 1 108 ? -8.465 8.931 1.513 1.00 97.81 108 GLU A O 1
ATOM 789 N N . ARG A 1 109 ? -8.512 7.212 0.071 1.00 98.06 109 ARG A N 1
ATOM 790 C CA . ARG A 1 109 ? -9.537 6.469 0.824 1.00 98.06 109 ARG A CA 1
ATOM 791 C C . ARG A 1 109 ? -9.092 6.162 2.253 1.00 98.06 109 ARG A C 1
ATOM 793 O O . ARG A 1 109 ? -9.891 6.279 3.176 1.00 98.06 109 ARG A O 1
ATOM 800 N N . ALA A 1 110 ? -7.832 5.779 2.455 1.00 97.88 110 ALA A N 1
ATOM 801 C CA . ALA A 1 110 ? -7.300 5.534 3.793 1.00 97.88 110 ALA A CA 1
ATOM 802 C C . ALA A 1 110 ? -7.297 6.807 4.656 1.00 97.88 110 ALA A C 1
ATOM 804 O O . ALA A 1 110 ? -7.694 6.759 5.822 1.00 97.88 110 ALA A O 1
ATOM 805 N N . ILE A 1 111 ? -6.910 7.946 4.074 1.00 97.00 111 ILE A N 1
ATOM 806 C CA . ILE A 1 111 ? -6.972 9.262 4.726 1.00 97.00 111 ILE A CA 1
ATOM 807 C C . ILE A 1 111 ? -8.413 9.588 5.139 1.00 97.00 111 ILE A C 1
ATOM 809 O O . ILE A 1 111 ? -8.646 9.969 6.286 1.00 97.00 111 ILE A O 1
ATOM 813 N N . ASP A 1 112 ? -9.382 9.389 4.246 1.00 96.62 112 ASP A N 1
ATOM 814 C CA . ASP A 1 112 ? -10.794 9.690 4.507 1.00 96.62 112 ASP A CA 1
ATOM 815 C C . ASP A 1 112 ? -11.408 8.770 5.580 1.00 96.62 112 ASP A C 1
ATOM 817 O O . ASP A 1 112 ? -12.298 9.180 6.326 1.00 96.62 112 ASP A O 1
ATOM 821 N N . LEU A 1 113 ? -10.885 7.547 5.735 1.00 96.12 113 LEU A N 1
ATOM 822 C CA . LEU A 1 113 ? -11.227 6.625 6.829 1.00 96.12 113 LEU A CA 1
ATOM 823 C C . LEU A 1 113 ? -10.597 7.007 8.184 1.00 96.12 113 LEU A C 1
ATOM 825 O O . LEU A 1 113 ? -10.854 6.343 9.200 1.00 96.12 113 LEU A O 1
ATOM 829 N N . GLY A 1 114 ? -9.764 8.051 8.212 1.00 95.31 114 GLY A N 1
ATOM 830 C CA . GLY A 1 114 ? -8.993 8.466 9.381 1.00 95.31 114 GLY A CA 1
ATOM 831 C C . GLY A 1 114 ? -7.858 7.501 9.729 1.00 95.31 114 GLY A C 1
ATOM 832 O O . GLY A 1 114 ? -7.465 7.426 10.895 1.00 95.31 114 GLY A O 1
ATOM 833 N N . ALA A 1 115 ? -7.360 6.730 8.757 1.00 96.38 115 ALA A N 1
ATOM 834 C CA . ALA A 1 115 ? -6.249 5.815 8.976 1.00 96.38 115 ALA A CA 1
ATOM 835 C C . ALA A 1 115 ? -4.923 6.571 9.139 1.00 96.38 115 ALA A C 1
ATOM 837 O O . ALA A 1 115 ? -4.698 7.629 8.551 1.00 96.38 115 ALA A O 1
ATOM 838 N N . THR A 1 116 ? -4.019 5.994 9.926 1.00 96.06 116 THR A N 1
ATOM 839 C CA . THR A 1 116 ? -2.615 6.406 9.959 1.00 96.06 116 THR A CA 1
ATOM 840 C C . THR A 1 116 ? -1.868 5.721 8.824 1.00 96.06 116 THR A C 1
ATOM 842 O O . THR A 1 116 ? -1.915 4.496 8.702 1.00 96.06 116 THR A O 1
ATOM 845 N N . LEU A 1 117 ? -1.150 6.496 8.012 1.00 97.00 117 LEU A N 1
ATOM 846 C CA . LEU A 1 117 ? -0.298 5.934 6.966 1.00 97.00 117 LEU A CA 1
ATOM 847 C C . LEU A 1 117 ? 1.037 5.492 7.585 1.00 97.00 117 LEU A C 1
ATOM 849 O O . LEU A 1 117 ? 1.786 6.303 8.139 1.00 97.00 117 LEU A O 1
ATOM 853 N N . VAL A 1 118 ? 1.329 4.200 7.508 1.00 96.50 118 VAL A N 1
ATOM 854 C CA . VAL A 1 118 ? 2.580 3.591 7.963 1.00 96.50 118 VAL A CA 1
ATOM 855 C C . VAL A 1 118 ? 3.435 3.353 6.734 1.00 96.50 118 VAL A C 1
ATOM 857 O O . VAL A 1 118 ? 3.074 2.545 5.890 1.00 96.50 118 VAL A O 1
ATOM 860 N N . THR A 1 119 ? 4.553 4.062 6.614 1.00 94.75 119 THR A N 1
ATOM 861 C CA . THR A 1 119 ? 5.394 3.982 5.415 1.00 94.75 119 THR A CA 1
ATOM 862 C C . THR A 1 119 ? 6.753 3.407 5.778 1.00 94.75 119 THR A C 1
ATOM 864 O O . THR A 1 119 ? 7.526 4.044 6.509 1.00 94.75 119 THR A O 1
ATOM 867 N N . ILE A 1 120 ? 7.018 2.204 5.286 1.00 93.62 120 ILE A N 1
ATOM 868 C CA . ILE A 1 120 ? 8.267 1.470 5.514 1.00 93.62 120 ILE A CA 1
ATOM 869 C C . ILE A 1 120 ? 9.116 1.354 4.248 1.00 93.62 120 ILE A C 1
ATOM 871 O O . ILE A 1 120 ? 10.307 1.126 4.377 1.00 93.62 120 ILE A O 1
ATOM 875 N N . GLY A 1 121 ? 8.560 1.681 3.076 1.00 89.75 121 GLY A N 1
ATOM 876 C CA . GLY A 1 121 ? 9.326 1.804 1.839 1.00 89.75 121 GLY A CA 1
ATOM 877 C C . GLY A 1 121 ? 9.627 3.244 1.391 1.00 89.75 121 GLY A C 1
ATOM 878 O O . GLY A 1 121 ? 9.322 4.231 2.076 1.00 89.75 121 GLY A O 1
ATOM 879 N N . PRO A 1 122 ? 10.222 3.396 0.196 1.00 91.62 122 PRO A N 1
ATOM 880 C CA . PRO A 1 122 ? 10.423 4.677 -0.471 1.00 91.62 122 PRO A CA 1
ATOM 881 C C . PRO A 1 122 ? 9.134 5.498 -0.616 1.00 91.62 122 PRO A C 1
ATOM 883 O O . PRO A 1 122 ? 8.164 5.061 -1.232 1.00 91.62 122 PRO A O 1
ATOM 886 N N . LEU A 1 123 ? 9.169 6.755 -0.157 1.00 94.19 123 LEU A N 1
ATOM 887 C CA . LEU A 1 123 ? 8.009 7.663 -0.053 1.00 94.19 123 LEU A CA 1
ATOM 888 C C . LEU A 1 123 ? 7.436 8.168 -1.394 1.00 94.19 123 LEU A C 1
ATOM 890 O O . LEU A 1 123 ? 6.773 9.205 -1.436 1.00 94.19 123 LEU A O 1
ATOM 894 N N . THR A 1 124 ? 7.701 7.484 -2.505 1.00 94.81 124 THR A N 1
ATOM 895 C CA . THR A 1 124 ? 7.275 7.903 -3.842 1.00 94.81 124 THR A CA 1
ATOM 896 C C . THR A 1 124 ? 5.758 8.052 -3.937 1.00 94.81 124 THR A C 1
ATOM 898 O O . THR A 1 124 ? 5.289 9.080 -4.421 1.00 94.81 124 THR A O 1
ATOM 901 N N . ASN A 1 125 ? 4.988 7.075 -3.447 1.00 96.75 125 ASN A N 1
ATOM 902 C CA . ASN A 1 125 ? 3.525 7.132 -3.497 1.00 96.75 125 ASN A CA 1
ATOM 903 C C . ASN A 1 125 ? 2.984 8.367 -2.760 1.00 96.75 125 ASN A C 1
ATOM 905 O O . ASN A 1 125 ? 2.147 9.091 -3.296 1.00 96.75 125 ASN A O 1
ATOM 909 N N . LEU A 1 126 ? 3.525 8.662 -1.574 1.00 96.00 126 LEU A N 1
ATOM 910 C CA . LEU A 1 126 ? 3.143 9.830 -0.776 1.00 96.00 126 LEU A CA 1
ATOM 911 C C . LEU A 1 126 ? 3.560 11.148 -1.434 1.00 96.00 126 LEU A C 1
ATOM 913 O O . LEU A 1 126 ? 2.792 12.107 -1.437 1.00 96.00 126 LEU A O 1
ATOM 917 N N . ALA A 1 127 ? 4.763 11.205 -2.004 1.00 95.50 127 ALA A N 1
ATOM 918 C CA . ALA A 1 127 ? 5.249 12.393 -2.695 1.00 95.50 127 ALA A CA 1
ATOM 919 C C . ALA A 1 127 ? 4.395 12.717 -3.931 1.00 95.50 127 ALA A C 1
ATOM 921 O O . ALA A 1 127 ? 4.047 13.877 -4.150 1.00 95.50 127 ALA A O 1
ATOM 922 N N . VAL A 1 128 ? 4.014 11.700 -4.712 1.00 95.69 128 VAL A N 1
ATOM 923 C CA . VAL A 1 128 ? 3.096 11.874 -5.847 1.00 95.69 128 VAL A CA 1
ATOM 924 C C . VAL A 1 128 ? 1.702 12.267 -5.361 1.00 95.69 128 VAL A C 1
ATOM 926 O O . VAL A 1 128 ? 1.107 13.172 -5.943 1.00 95.69 128 VAL A O 1
ATOM 929 N N . LEU A 1 129 ? 1.194 11.645 -4.291 1.00 97.19 129 LEU A N 1
ATOM 930 C CA . LEU A 1 129 ? -0.103 12.001 -3.711 1.00 97.19 129 LEU A CA 1
ATOM 931 C C . LEU A 1 129 ? -0.158 13.483 -3.344 1.00 97.19 129 LEU A C 1
ATOM 933 O O . LEU A 1 129 ? -1.080 14.170 -3.765 1.00 97.19 129 LEU A O 1
ATOM 937 N N . GLU A 1 130 ? 0.832 13.985 -2.609 1.00 96.38 130 GLU A N 1
ATOM 938 C CA . GLU A 1 130 ? 0.875 15.389 -2.193 1.00 96.38 130 GLU A CA 1
ATOM 939 C C . GLU A 1 130 ? 1.061 16.341 -3.386 1.00 96.38 130 GLU A C 1
ATOM 941 O O . GLU A 1 130 ? 0.507 17.438 -3.392 1.00 96.38 130 GLU A O 1
ATOM 946 N N . ALA A 1 131 ? 1.790 15.927 -4.427 1.00 96.06 131 ALA A N 1
ATOM 947 C CA . ALA A 1 131 ? 1.951 16.726 -5.641 1.00 96.06 131 ALA A CA 1
ATOM 948 C C . ALA A 1 131 ? 0.652 16.831 -6.462 1.00 96.06 131 ALA A C 1
ATOM 950 O O . ALA A 1 131 ? 0.349 17.895 -7.000 1.00 96.06 131 ALA A O 1
ATOM 951 N N . VAL A 1 132 ? -0.112 15.738 -6.567 1.00 96.38 132 VAL A N 1
ATOM 952 C CA . VAL A 1 132 ? -1.379 15.684 -7.321 1.00 96.38 132 VAL A CA 1
ATOM 953 C C . VAL A 1 132 ? -2.541 16.254 -6.505 1.00 96.38 132 VAL A C 1
ATOM 955 O O . VAL A 1 132 ? -3.442 16.878 -7.065 1.00 96.38 132 VAL A O 1
ATOM 958 N N . ARG A 1 133 ? -2.525 16.062 -5.182 1.00 95.56 133 ARG A N 1
ATOM 959 C CA . ARG A 1 133 ? -3.568 16.483 -4.237 1.00 95.56 133 ARG A CA 1
ATOM 960 C C . ARG A 1 133 ? -2.946 17.270 -3.075 1.00 95.56 133 ARG A C 1
ATOM 962 O O . ARG A 1 133 ? -2.828 16.737 -1.969 1.00 95.56 133 ARG A O 1
ATOM 969 N N . PRO A 1 134 ? -2.560 18.540 -3.296 1.00 96.50 134 PRO A N 1
ATOM 970 C CA . PRO A 1 134 ? -1.914 19.351 -2.268 1.00 96.50 134 PRO A CA 1
ATOM 971 C C . PRO A 1 134 ? -2.718 19.412 -0.965 1.00 96.50 134 PRO A C 1
ATOM 973 O O . PRO A 1 134 ? -3.920 19.683 -0.966 1.00 96.50 134 PRO A O 1
ATOM 976 N N . GLY A 1 135 ? -2.045 19.172 0.159 1.00 94.56 135 GLY A N 1
ATOM 977 C CA . GLY A 1 135 ? -2.631 19.146 1.494 1.00 94.56 135 GLY A CA 1
ATOM 978 C C . GLY A 1 135 ? -3.215 17.797 1.918 1.00 94.56 135 GLY A C 1
ATOM 979 O O . GLY A 1 135 ? -3.696 17.702 3.049 1.00 94.56 135 GLY A O 1
ATOM 980 N N . ALA A 1 136 ? -3.173 16.753 1.082 1.00 93.88 136 ALA A N 1
ATOM 981 C CA . ALA A 1 136 ? -3.670 15.424 1.442 1.00 93.88 136 ALA A CA 1
ATOM 982 C C . ALA A 1 136 ? -2.969 14.865 2.688 1.00 93.88 136 ALA A C 1
ATOM 984 O O . ALA A 1 136 ? -3.636 14.453 3.638 1.00 93.88 136 ALA A O 1
ATOM 985 N N . LEU A 1 137 ? -1.636 14.948 2.749 1.00 94.31 137 LEU A N 1
ATOM 986 C CA . LEU A 1 137 ? -0.867 14.421 3.883 1.00 94.31 137 LEU A CA 1
ATOM 987 C C . LEU A 1 137 ? -1.059 15.223 5.177 1.00 94.31 137 LEU A C 1
ATOM 989 O O . LEU A 1 137 ? -0.697 14.753 6.252 1.00 94.31 137 LEU A O 1
ATOM 993 N N . ALA A 1 138 ? -1.629 16.429 5.105 1.00 92.81 138 ALA A N 1
ATOM 994 C CA . ALA A 1 138 ? -1.970 17.211 6.292 1.00 92.81 138 ALA A CA 1
ATOM 995 C C . ALA A 1 138 ? -3.270 16.735 6.967 1.00 92.81 138 ALA A C 1
ATOM 997 O O . ALA A 1 138 ? -3.521 17.109 8.114 1.00 92.81 138 ALA A O 1
ATOM 998 N N . ARG A 1 139 ? -4.092 15.929 6.276 1.00 93.12 139 ARG A N 1
ATOM 999 C CA . ARG A 1 139 ? -5.386 15.434 6.777 1.00 93.12 139 ARG A CA 1
ATOM 1000 C C . ARG A 1 139 ? -5.279 14.142 7.589 1.00 93.12 139 ARG A C 1
ATOM 1002 O O . ARG A 1 139 ? -6.225 13.815 8.296 1.00 93.12 139 ARG A O 1
ATOM 1009 N N . ALA A 1 140 ? -4.151 13.436 7.520 1.00 88.38 140 ALA A N 1
ATOM 1010 C CA . ALA A 1 140 ? -3.937 12.179 8.233 1.00 88.38 140 ALA A CA 1
ATOM 1011 C C . ALA A 1 140 ? -2.593 12.157 8.976 1.00 88.38 140 ALA A C 1
ATOM 1013 O O . ALA A 1 140 ? -1.615 12.754 8.516 1.00 88.38 140 ALA A O 1
ATOM 1014 N N . PRO A 1 141 ? -2.498 11.438 10.107 1.00 85.38 141 PRO A N 1
ATOM 1015 C CA . PRO A 1 141 ? -1.210 11.073 10.671 1.00 85.38 141 PRO A CA 1
ATOM 1016 C C . PRO A 1 141 ? -0.469 10.153 9.697 1.00 85.38 141 PRO A C 1
ATOM 1018 O O . PRO A 1 141 ? -1.046 9.213 9.152 1.00 85.38 141 PRO A O 1
ATOM 1021 N N . TRP A 1 142 ? 0.823 10.382 9.513 1.00 84.56 142 TRP A N 1
ATOM 1022 C CA . TRP A 1 142 ? 1.685 9.449 8.801 1.00 84.56 142 TRP A CA 1
ATOM 1023 C C . TRP A 1 142 ? 3.064 9.416 9.450 1.00 84.56 142 TRP A C 1
ATOM 1025 O O . TRP A 1 142 ? 3.517 10.415 10.019 1.00 84.56 142 TRP A O 1
ATOM 1035 N N . SER A 1 143 ? 3.707 8.251 9.421 1.00 75.56 143 SER A N 1
ATOM 1036 C CA . SER A 1 143 ? 5.010 8.037 10.052 1.00 75.56 143 SER A CA 1
ATOM 1037 C C . SER A 1 143 ? 5.969 7.356 9.079 1.00 75.56 143 SER A C 1
ATOM 1039 O O . SER A 1 143 ? 5.750 6.186 8.755 1.00 75.56 143 SER A O 1
ATOM 1041 N N . PRO A 1 144 ? 7.062 8.028 8.673 1.00 70.56 144 PRO A N 1
ATOM 1042 C CA . PRO A 1 144 ? 8.175 7.349 8.040 1.00 70.56 144 PRO A CA 1
ATOM 1043 C C . PRO A 1 144 ? 8.948 6.583 9.111 1.00 70.56 144 PRO A C 1
ATOM 1045 O O . PRO A 1 144 ? 9.590 7.183 9.974 1.00 70.56 144 PRO A O 1
ATOM 1048 N N . TRP A 1 145 ? 8.853 5.256 9.096 1.00 57.47 145 TRP A N 1
ATOM 1049 C CA . TRP A 1 145 ? 9.647 4.421 10.000 1.00 57.47 145 TRP A CA 1
ATOM 1050 C C . TRP A 1 145 ? 11.077 4.244 9.464 1.00 57.47 145 TRP A C 1
ATOM 1052 O O . TRP A 1 145 ? 12.030 4.289 10.238 1.00 57.47 145 TRP A O 1
ATOM 1062 N N . ALA A 1 146 ? 11.233 4.155 8.137 1.00 51.78 146 ALA A N 1
ATOM 1063 C CA . ALA A 1 146 ? 12.522 3.953 7.467 1.00 51.78 146 ALA A CA 1
ATOM 1064 C C . ALA A 1 146 ? 13.248 5.255 7.058 1.00 51.78 146 ALA A C 1
ATOM 1066 O O . ALA A 1 146 ? 14.469 5.266 6.902 1.00 51.78 146 ALA A O 1
ATOM 1067 N N . ALA A 1 147 ? 12.540 6.384 6.918 1.00 45.03 147 ALA A N 1
ATOM 1068 C CA . ALA A 1 147 ? 13.163 7.681 6.641 1.00 45.03 147 ALA A CA 1
ATOM 1069 C C . ALA A 1 147 ? 13.294 8.471 7.947 1.00 45.03 147 ALA A C 1
ATOM 1071 O O . ALA A 1 147 ? 12.293 8.916 8.503 1.00 45.03 147 ALA A O 1
ATOM 1072 N N . GLY A 1 148 ? 14.528 8.610 8.443 1.00 37.66 148 GLY A N 1
ATOM 1073 C CA . GLY A 1 148 ? 14.871 9.277 9.702 1.00 37.66 148 GLY A CA 1
ATOM 1074 C C . GLY A 1 148 ? 13.953 10.450 10.070 1.00 37.66 148 GLY A C 1
ATOM 1075 O O . GLY A 1 148 ? 13.638 11.312 9.251 1.00 37.66 148 GLY A O 1
ATOM 1076 N N . SER A 1 149 ? 13.515 10.453 11.328 1.00 32.28 149 SER A N 1
ATOM 1077 C CA . SER A 1 149 ? 12.473 11.312 11.891 1.00 32.28 149 SER A CA 1
ATOM 1078 C C . SER A 1 149 ? 12.448 12.748 11.345 1.00 32.28 149 SER A C 1
ATOM 1080 O O . SER A 1 149 ? 13.290 13.570 11.708 1.00 32.28 149 SER A O 1
ATOM 1082 N N . CYS A 1 150 ? 11.401 13.106 10.600 1.00 29.94 150 CYS A N 1
ATOM 1083 C CA . CYS A 1 150 ? 10.962 14.495 10.501 1.00 29.94 150 CYS A CA 1
ATOM 1084 C C . CYS A 1 150 ? 9.609 14.630 11.199 1.00 29.94 150 CYS A C 1
ATOM 1086 O O . CYS A 1 150 ? 8.541 14.599 10.592 1.00 29.94 150 CYS A O 1
ATOM 1088 N N . ARG A 1 151 ? 9.651 14.751 12.527 1.00 32.75 151 ARG A N 1
ATOM 1089 C CA . ARG A 1 151 ? 8.474 15.128 13.305 1.00 32.75 151 ARG A CA 1
ATOM 1090 C C . ARG A 1 151 ? 8.245 16.621 13.062 1.00 32.75 151 ARG A C 1
ATOM 1092 O O . ARG A 1 151 ? 9.033 17.440 13.530 1.00 32.75 151 ARG A O 1
ATOM 1099 N N . ARG A 1 152 ? 7.166 17.007 12.374 1.00 34.28 152 ARG A N 1
ATOM 1100 C CA . ARG A 1 152 ? 6.695 18.399 12.431 1.00 34.28 152 ARG A CA 1
ATOM 1101 C C . ARG A 1 152 ? 6.100 18.629 13.822 1.00 34.28 152 ARG A C 1
ATOM 1103 O O . ARG A 1 152 ? 4.917 18.402 14.055 1.00 34.28 152 ARG A O 1
ATOM 1110 N N . VAL A 1 153 ? 6.940 19.041 14.768 1.00 37.78 153 VAL A N 1
ATOM 1111 C CA . VAL A 1 153 ? 6.483 19.615 16.037 1.00 37.78 153 VAL A CA 1
ATOM 1112 C C . VAL A 1 153 ? 5.767 20.922 15.697 1.00 37.78 153 VAL A C 1
ATOM 1114 O O . VAL A 1 153 ? 6.309 21.756 14.967 1.00 37.78 153 VAL A O 1
ATOM 1117 N N . ARG A 1 154 ? 4.530 21.103 16.175 1.00 30.55 154 ARG A N 1
ATOM 1118 C CA . ARG A 1 154 ? 3.837 22.394 16.060 1.00 30.55 154 ARG A CA 1
ATOM 1119 C C . ARG A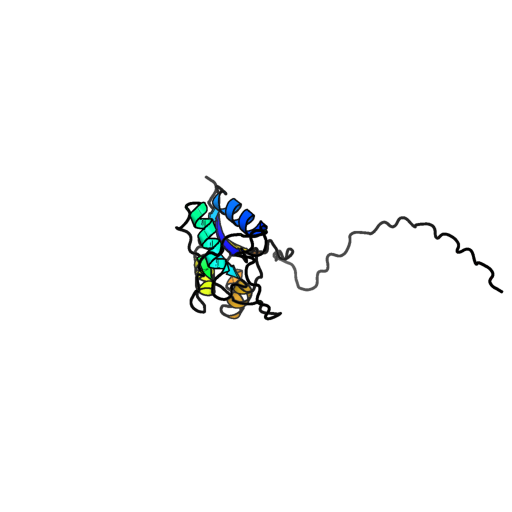 1 154 ? 4.722 23.455 16.726 1.00 30.55 154 ARG A C 1
ATOM 1121 O O . ARG A 1 154 ? 4.959 23.361 17.923 1.00 30.55 154 ARG A O 1
ATOM 1128 N N . GLY A 1 155 ? 5.214 24.426 15.953 1.00 39.28 155 GLY A N 1
ATOM 1129 C CA . GLY A 1 155 ? 5.941 25.589 16.477 1.00 39.28 155 GLY A CA 1
ATOM 1130 C C . GLY A 1 155 ? 7.339 25.857 15.909 1.00 39.28 155 GLY A C 1
ATOM 1131 O O . GLY A 1 155 ? 7.811 26.977 16.069 1.00 39.28 155 GLY A O 1
ATOM 1132 N N . CYS A 1 156 ? 7.990 24.925 15.202 1.00 35.03 156 CYS A N 1
ATOM 1133 C CA . CYS A 1 156 ? 9.307 25.214 14.611 1.00 35.03 156 CYS A CA 1
ATOM 1134 C C . CYS A 1 156 ? 9.186 25.992 13.294 1.00 35.03 156 CYS A C 1
ATOM 1136 O O . CYS A 1 156 ? 8.561 25.524 12.339 1.00 35.03 156 CYS A O 1
ATOM 1138 N N . ARG A 1 157 ? 9.824 27.167 13.227 1.00 32.09 157 ARG A N 1
ATOM 1139 C CA . ARG A 1 157 ? 10.040 27.903 11.972 1.00 32.09 157 ARG A CA 1
ATOM 1140 C C . ARG A 1 157 ? 11.292 27.371 11.256 1.00 32.09 157 ARG A C 1
ATOM 1142 O O . ARG A 1 157 ? 12.198 26.864 11.919 1.00 32.09 157 ARG A O 1
ATOM 1149 N N . PRO A 1 158 ? 11.383 27.489 9.920 1.00 31.89 158 PRO A N 1
ATOM 1150 C CA . PRO A 1 158 ? 12.589 27.105 9.191 1.00 31.89 158 PRO A CA 1
ATOM 1151 C C . PRO A 1 158 ? 13.775 27.957 9.669 1.00 31.89 158 PRO A C 1
ATOM 1153 O O . PRO A 1 158 ? 13.776 29.168 9.463 1.00 31.89 158 PRO A O 1
ATOM 1156 N N . GLY A 1 159 ? 14.761 27.340 10.330 1.00 40.75 159 GLY A N 1
ATOM 1157 C CA . GLY A 1 159 ? 15.979 28.024 10.783 1.00 40.75 159 GLY A CA 1
ATOM 1158 C C . GLY A 1 159 ? 16.506 27.617 12.161 1.00 40.75 159 GLY A C 1
ATOM 1159 O O . GLY A 1 159 ? 17.691 27.827 12.418 1.00 40.75 159 GLY A O 1
ATOM 1160 N N . ASP A 1 160 ? 15.692 26.990 13.014 1.00 40.16 160 ASP A N 1
ATOM 1161 C CA . ASP A 1 160 ? 16.157 26.546 14.334 1.00 40.16 160 ASP A CA 1
ATOM 1162 C C . ASP A 1 160 ? 17.070 25.321 14.209 1.00 40.16 160 ASP A C 1
ATOM 1164 O O . ASP A 1 160 ? 16.632 24.177 14.083 1.00 40.16 160 ASP A O 1
ATOM 1168 N N . ARG A 1 161 ? 18.383 25.567 14.235 1.00 36.19 161 ARG A N 1
ATOM 1169 C CA . ARG A 1 161 ? 19.390 24.527 14.457 1.00 36.19 161 ARG A CA 1
ATOM 1170 C C . ARG A 1 161 ? 19.464 24.274 15.958 1.00 36.19 161 ARG A C 1
ATOM 1172 O O . ARG A 1 161 ? 20.035 25.083 16.684 1.00 36.19 161 ARG A O 1
ATOM 1179 N N . SER A 1 162 ? 18.965 23.134 16.427 1.00 43.28 162 SER A N 1
ATOM 1180 C CA . SER A 1 162 ? 19.299 22.640 17.765 1.00 43.28 162 SER A CA 1
ATOM 1181 C C . SER A 1 162 ? 20.738 22.110 17.763 1.00 43.28 162 SER A C 1
ATOM 1183 O O . SER A 1 162 ? 20.985 20.909 17.667 1.00 43.28 162 SER A O 1
ATOM 1185 N N . GLY A 1 163 ? 21.705 23.024 17.800 1.00 31.70 163 GLY A N 1
ATOM 1186 C CA . GLY A 1 163 ? 23.075 22.722 18.184 1.00 31.70 163 GLY A CA 1
ATOM 1187 C C . GLY A 1 163 ? 23.214 22.889 19.691 1.00 31.70 163 GLY A C 1
ATOM 1188 O O . GLY A 1 163 ? 22.909 23.960 20.204 1.00 31.70 163 GLY A O 1
ATOM 1189 N N . THR A 1 164 ? 23.644 21.837 20.389 1.00 33.38 164 THR A N 1
ATOM 1190 C CA . THR A 1 164 ? 24.656 21.842 21.469 1.00 33.38 164 THR A CA 1
ATOM 1191 C C . THR A 1 164 ? 24.599 20.508 22.216 1.00 33.38 164 THR A C 1
ATOM 1193 O O . THR A 1 164 ? 23.750 20.267 23.064 1.00 33.38 164 THR A O 1
ATOM 1196 N N . GLY A 1 165 ? 25.533 19.623 21.878 1.00 28.75 165 GLY A N 1
ATOM 1197 C CA . GLY A 1 165 ? 25.875 18.431 22.645 1.00 28.75 165 GLY A CA 1
ATOM 1198 C C . GLY A 1 165 ? 27.384 18.267 22.538 1.00 28.75 165 GLY A C 1
ATOM 1199 O O . GLY A 1 165 ? 27.896 17.790 21.534 1.00 28.75 165 GLY A O 1
ATOM 1200 N N . THR A 1 166 ? 28.083 18.818 23.520 1.00 31.23 166 THR A N 1
ATOM 1201 C CA . THR A 1 166 ? 29.533 19.002 23.612 1.00 31.23 166 THR A CA 1
ATOM 1202 C C . THR A 1 166 ? 30.327 17.704 23.464 1.00 31.23 166 THR A C 1
ATOM 1204 O O . THR A 1 166 ? 30.146 16.767 24.238 1.00 31.23 166 THR A O 1
ATOM 1207 N N . SER A 1 167 ? 31.283 17.688 22.534 1.00 31.83 167 SER A N 1
ATOM 1208 C CA . SER A 1 167 ? 32.377 16.718 22.491 1.00 31.83 167 SER A CA 1
ATOM 1209 C C . SER A 1 167 ? 33.385 17.021 23.607 1.00 31.83 167 SER A C 1
ATOM 1211 O O . SER A 1 167 ? 34.140 17.990 23.514 1.00 31.83 167 SER A O 1
ATOM 1213 N N . SER A 1 168 ? 33.434 16.203 24.656 1.00 36.72 168 SER A N 1
ATOM 1214 C CA . SER A 1 168 ? 34.559 16.192 25.595 1.00 36.72 168 SER A CA 1
ATOM 1215 C C . SER A 1 168 ? 35.700 15.371 24.987 1.00 36.72 168 SER A C 1
ATOM 1217 O O . SER A 1 168 ? 35.658 14.142 24.978 1.00 36.72 168 SER A O 1
ATOM 1219 N N . GLY A 1 169 ? 36.701 16.055 24.432 1.00 31.50 169 GLY A N 1
ATOM 1220 C CA . GLY A 1 169 ? 37.926 15.433 23.943 1.00 31.50 169 GLY A CA 1
ATOM 1221 C C . GLY A 1 169 ? 38.822 14.963 25.090 1.00 31.50 169 GLY A C 1
ATOM 1222 O O . GLY A 1 169 ? 39.059 15.698 26.046 1.00 31.50 169 GLY A O 1
ATOM 1223 N N . THR A 1 170 ? 39.371 13.758 24.964 1.00 32.72 170 THR A N 1
ATOM 1224 C CA . THR A 1 170 ? 40.593 13.354 25.670 1.00 32.72 170 THR A CA 1
ATOM 1225 C C . THR A 1 170 ? 41.744 13.451 24.660 1.00 32.72 170 THR A C 1
ATOM 1227 O O . THR A 1 170 ? 41.652 12.824 23.603 1.00 32.72 170 THR A O 1
ATOM 1230 N N . PRO A 1 171 ? 42.804 14.246 24.897 1.00 38.91 171 PRO A N 1
ATOM 1231 C CA . PRO A 1 171 ? 43.885 14.391 23.930 1.00 38.91 171 PRO A CA 1
ATOM 1232 C C . PRO A 1 171 ? 44.779 13.147 23.939 1.00 38.91 171 PRO A C 1
ATOM 1234 O O . PRO A 1 171 ? 45.418 12.833 24.942 1.00 38.91 171 PRO A O 1
ATOM 1237 N N . THR A 1 172 ? 44.860 12.451 22.808 1.00 40.25 172 THR A N 1
ATOM 1238 C CA . THR A 1 172 ? 45.824 11.369 22.579 1.00 40.25 172 THR A CA 1
ATOM 1239 C C . THR A 1 172 ? 47.230 11.964 22.399 1.00 40.25 172 THR A C 1
ATOM 1241 O O . THR A 1 172 ? 47.414 12.824 21.530 1.00 40.25 172 THR A O 1
ATOM 1244 N N . PRO A 1 173 ? 48.252 11.544 23.167 1.00 40.50 173 PRO A N 1
ATOM 1245 C CA . PRO A 1 173 ? 49.603 12.072 23.011 1.00 40.50 173 PRO A CA 1
ATOM 1246 C C . PRO A 1 173 ? 50.217 11.609 21.682 1.00 40.50 173 PRO A C 1
ATOM 1248 O O . PRO A 1 173 ? 50.294 10.416 21.382 1.00 40.50 173 PRO A O 1
ATOM 1251 N N . ARG A 1 174 ? 50.666 12.575 20.871 1.00 39.03 174 ARG A N 1
ATOM 1252 C CA . ARG A 1 174 ? 51.393 12.334 19.617 1.00 39.03 174 ARG A CA 1
ATOM 1253 C C . ARG A 1 174 ? 52.733 11.655 19.920 1.00 39.03 174 ARG A C 1
ATOM 1255 O O . ARG A 1 174 ? 53.583 12.226 20.597 1.00 39.03 174 ARG A O 1
ATOM 1262 N N . ARG A 1 175 ? 52.934 10.447 19.384 1.00 40.25 175 ARG A N 1
ATOM 1263 C CA . ARG A 1 175 ? 54.241 9.772 19.337 1.00 40.25 175 ARG A CA 1
ATOM 1264 C C . ARG A 1 175 ? 55.233 10.609 18.510 1.00 40.25 175 ARG A C 1
ATOM 1266 O O . ARG A 1 175 ? 54.874 11.017 17.404 1.00 40.25 175 ARG A O 1
ATOM 1273 N N . PRO A 1 176 ? 56.471 10.834 18.978 1.00 41.41 176 PRO A N 1
ATOM 1274 C CA . PRO A 1 176 ? 57.500 11.470 18.165 1.00 41.41 176 PRO A CA 1
ATOM 1275 C C . PRO A 1 176 ? 57.923 10.540 17.019 1.00 41.41 176 PRO A C 1
ATOM 1277 O O . PRO A 1 176 ? 58.219 9.362 17.225 1.00 41.41 176 PRO A O 1
ATOM 1280 N N . SER A 1 177 ? 57.936 11.077 15.797 1.00 49.84 177 SER A N 1
ATOM 1281 C CA . SER A 1 177 ? 58.426 10.400 14.597 1.00 49.84 177 SER A CA 1
ATOM 1282 C C . SER A 1 177 ? 59.945 10.235 14.675 1.00 49.84 177 SER A C 1
ATOM 1284 O O . SER A 1 177 ? 60.682 11.223 14.616 1.00 49.84 177 SER A O 1
ATOM 1286 N N . SER A 1 178 ? 60.428 9.000 14.780 1.00 47.47 178 SER A N 1
ATOM 1287 C CA . SER A 1 178 ? 61.841 8.686 14.593 1.00 47.47 178 SER A CA 1
ATOM 1288 C C . SER A 1 178 ? 62.207 8.864 13.117 1.00 47.47 178 SER A C 1
ATOM 1290 O O . SER A 1 178 ? 61.767 8.121 12.241 1.00 47.47 178 SER A O 1
ATOM 1292 N N . ARG A 1 179 ? 63.023 9.883 12.830 1.00 45.72 179 ARG A N 1
ATOM 1293 C CA . ARG A 1 179 ? 63.739 9.999 11.557 1.00 45.72 179 ARG A CA 1
ATOM 1294 C C . ARG A 1 179 ? 64.714 8.824 11.454 1.00 45.72 179 ARG A C 1
ATOM 1296 O O . ARG A 1 179 ? 65.592 8.683 12.301 1.00 45.72 179 ARG A O 1
ATOM 1303 N N . ARG A 1 180 ? 64.569 7.993 10.421 1.00 46.09 180 ARG A N 1
ATOM 1304 C CA . ARG A 1 180 ? 65.652 7.120 9.949 1.00 46.09 180 ARG A CA 1
ATOM 1305 C C . ARG A 1 180 ? 66.631 7.961 9.117 1.00 46.09 180 ARG A C 1
ATOM 1307 O O . ARG A 1 180 ? 66.158 8.746 8.295 1.00 46.09 180 ARG A O 1
ATOM 1314 N N . PRO A 1 181 ? 67.951 7.812 9.299 1.00 46.06 181 PRO A N 1
ATOM 1315 C CA . PRO A 1 181 ? 68.936 8.389 8.397 1.00 46.06 181 PRO A CA 1
ATOM 1316 C C . PRO A 1 181 ? 69.059 7.499 7.153 1.00 46.06 181 PRO A C 1
ATOM 1318 O O . PRO A 1 181 ? 69.185 6.280 7.270 1.00 46.06 181 PRO A O 1
ATOM 1321 N N . GLY A 1 182 ? 68.982 8.112 5.976 1.00 48.91 182 GLY A N 1
ATOM 1322 C CA . GLY A 1 182 ? 69.271 7.492 4.688 1.00 48.91 182 GLY A CA 1
ATOM 1323 C C . GLY A 1 182 ? 70.335 8.320 3.980 1.00 48.91 182 GLY A C 1
ATOM 1324 O O . GLY A 1 182 ? 70.175 9.533 3.858 1.00 48.91 182 GLY A O 1
ATOM 1325 N N . THR A 1 183 ? 71.414 7.625 3.636 1.00 49.12 183 THR A N 1
ATOM 1326 C CA . THR A 1 183 ? 72.526 7.976 2.742 1.00 49.12 183 THR A CA 1
ATOM 1327 C C . THR A 1 183 ? 72.085 8.537 1.401 1.00 49.12 183 THR A C 1
ATOM 1329 O O . THR A 1 183 ? 71.075 8.010 0.879 1.00 49.12 183 THR A O 1
#